Protein AF-A0A7Y9KG46-F1 (afdb_monomer_lite)

Structure (mmCIF, N/CA/C/O backbone):
data_AF-A0A7Y9KG46-F1
#
_entry.id   AF-A0A7Y9KG46-F1
#
loop_
_atom_site.group_PDB
_atom_site.id
_atom_site.type_symbol
_atom_site.label_atom_id
_atom_site.label_alt_id
_atom_site.label_comp_id
_atom_site.label_asym_id
_atom_site.label_entity_id
_atom_site.label_seq_id
_atom_site.pdbx_PDB_ins_code
_atom_site.Cartn_x
_atom_site.Cartn_y
_atom_site.Cartn_z
_atom_site.occupancy
_atom_site.B_iso_or_equiv
_atom_site.auth_seq_id
_atom_site.auth_comp_id
_atom_site.auth_asym_id
_atom_site.auth_atom_id
_atom_site.pdbx_PDB_model_num
ATOM 1 N N . MET A 1 1 ? 2.359 -32.026 6.262 1.00 53.16 1 MET A N 1
ATOM 2 C CA . MET A 1 1 ? 1.454 -30.987 6.787 1.00 53.16 1 MET A CA 1
ATOM 3 C C . MET A 1 1 ? 2.015 -29.662 6.320 1.00 53.16 1 MET A C 1
ATOM 5 O O . MET A 1 1 ? 3.169 -29.390 6.620 1.00 53.16 1 MET A O 1
ATOM 9 N N . ASN A 1 2 ? 1.270 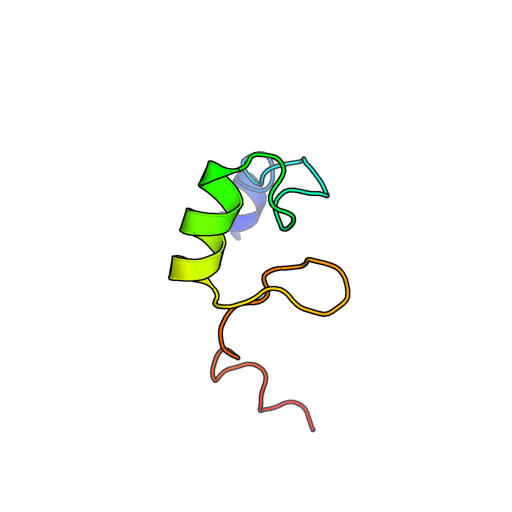-28.931 5.489 1.00 58.78 2 ASN A N 1
ATOM 10 C CA . ASN A 1 2 ? 1.673 -27.597 5.049 1.00 58.78 2 ASN A CA 1
ATOM 11 C C . ASN A 1 2 ? 1.358 -26.640 6.197 1.00 58.78 2 ASN A C 1
ATOM 13 O O . ASN A 1 2 ? 0.209 -26.238 6.348 1.00 58.78 2 ASN A O 1
ATOM 17 N N . GLN A 1 3 ? 2.374 -26.339 7.010 1.00 69.62 3 GLN A N 1
ATOM 18 C CA . GLN A 1 3 ? 2.284 -25.433 8.165 1.00 69.62 3 GLN A CA 1
ATOM 19 C C . GLN A 1 3 ? 1.766 -24.039 7.778 1.00 69.62 3 GLN A C 1
ATOM 21 O O . GLN A 1 3 ? 1.295 -23.296 8.622 1.00 69.62 3 GLN A O 1
ATOM 26 N N . GLU A 1 4 ? 1.805 -23.692 6.492 1.00 59.47 4 GLU A N 1
ATOM 27 C CA . GLU A 1 4 ? 1.261 -22.450 5.941 1.00 59.47 4 GLU A CA 1
ATOM 28 C C . GLU A 1 4 ? -0.262 -22.311 6.137 1.00 59.47 4 GLU A C 1
ATOM 30 O O . GLU A 1 4 ? -0.744 -21.213 6.380 1.00 59.47 4 GLU A O 1
ATOM 35 N N . ILE A 1 5 ? -1.024 -23.417 6.116 1.00 66.56 5 ILE A N 1
ATOM 36 C CA . ILE A 1 5 ? -2.489 -23.382 6.312 1.00 66.56 5 ILE A CA 1
ATOM 37 C C . ILE A 1 5 ? -2.866 -22.994 7.748 1.00 66.56 5 ILE A C 1
ATOM 39 O O . ILE A 1 5 ? -3.901 -22.371 7.963 1.00 66.56 5 ILE A O 1
ATOM 43 N N . GLU A 1 6 ? -2.033 -23.360 8.723 1.00 73.31 6 GLU A N 1
ATOM 44 C CA . GLU A 1 6 ? -2.285 -23.128 10.152 1.00 73.31 6 GLU A CA 1
ATOM 45 C C . GLU A 1 6 ? -2.090 -21.670 10.576 1.00 73.31 6 GLU A C 1
ATOM 47 O O . GLU A 1 6 ? -2.437 -21.348 11.701 1.00 73.31 6 GLU A O 1
ATOM 52 N N . HIS A 1 7 ? -1.546 -20.829 9.691 1.00 67.56 7 HIS A N 1
ATOM 53 C CA . HIS A 1 7 ? -1.343 -19.397 9.920 1.00 67.56 7 HIS A CA 1
ATOM 54 C C . HIS A 1 7 ? -2.226 -18.542 8.993 1.00 67.56 7 HIS A C 1
ATOM 56 O O . HIS A 1 7 ? -2.039 -17.332 8.897 1.00 67.56 7 HIS A O 1
ATOM 62 N N . MET A 1 8 ? -3.169 -19.144 8.249 1.00 68.62 8 MET A N 1
ATOM 63 C CA . MET A 1 8 ? -4.056 -18.377 7.359 1.00 68.62 8 MET A CA 1
ATOM 64 C C . MET A 1 8 ? -5.087 -17.527 8.113 1.00 68.62 8 MET A C 1
ATOM 66 O O . MET A 1 8 ? -5.687 -16.633 7.529 1.00 68.62 8 MET A O 1
ATOM 70 N N . ASP A 1 9 ? -5.283 -17.791 9.400 1.00 66.31 9 ASP A N 1
ATOM 71 C CA . ASP A 1 9 ? -6.010 -16.956 10.356 1.00 66.31 9 ASP A CA 1
ATOM 72 C C . ASP A 1 9 ? -5.207 -15.729 10.825 1.00 66.31 9 ASP A C 1
ATOM 74 O O . ASP A 1 9 ? -5.795 -14.781 11.341 1.00 66.31 9 ASP A O 1
ATOM 78 N N . GLU A 1 10 ? -3.890 -15.715 10.598 1.00 62.69 10 GLU A N 1
ATOM 79 C CA . GLU A 1 10 ? -3.013 -14.548 10.778 1.00 62.69 10 GLU A CA 1
ATOM 80 C C . GLU A 1 10 ? -2.901 -13.696 9.501 1.00 62.69 10 GLU A C 1
ATOM 82 O O . GLU A 1 10 ? -2.228 -12.663 9.488 1.00 62.69 10 GLU A O 1
ATOM 87 N N . VAL A 1 11 ? -3.556 -14.113 8.413 1.00 66.44 11 VAL A N 1
ATOM 88 C CA . VAL A 1 11 ? -3.669 -13.311 7.194 1.00 66.44 11 VAL A CA 1
ATOM 89 C C . VAL A 1 11 ? -4.744 -12.267 7.442 1.00 66.44 11 VAL A C 1
ATOM 91 O O . VAL A 1 11 ? -5.870 -12.601 7.813 1.00 66.44 11 VAL A O 1
ATOM 94 N N . ASP A 1 12 ? -4.376 -11.000 7.266 1.00 66.12 12 ASP A N 1
ATOM 95 C CA . ASP A 1 12 ? -5.266 -9.876 7.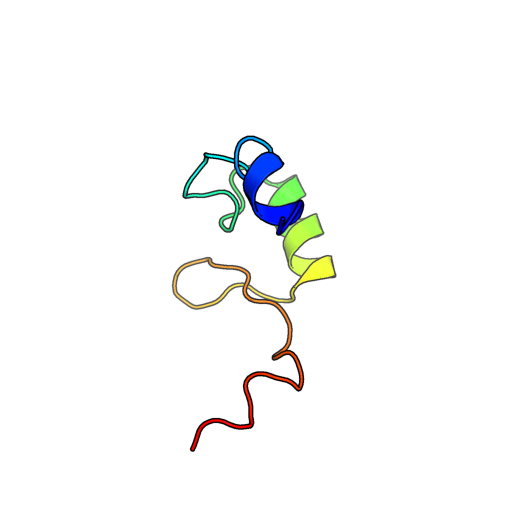523 1.00 66.12 12 ASP A CA 1
ATOM 96 C C . ASP A 1 12 ? -6.608 -10.069 6.793 1.00 66.12 12 ASP A C 1
ATOM 98 O O . ASP A 1 12 ? -6.673 -10.237 5.573 1.00 66.12 12 ASP A O 1
ATOM 102 N N . VAL A 1 13 ? -7.684 -10.118 7.581 1.00 64.06 13 V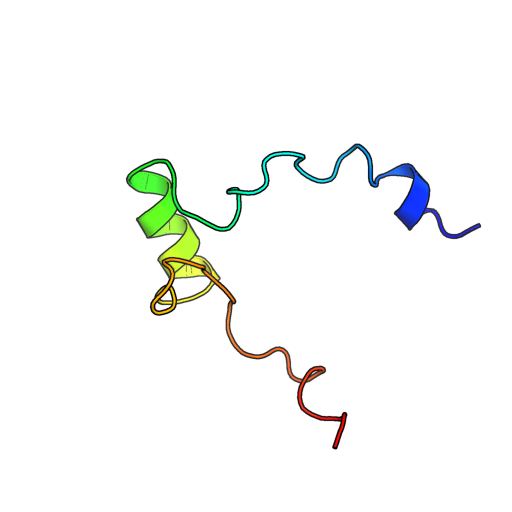AL A N 1
ATOM 103 C CA . VAL A 1 13 ? -9.049 -10.396 7.120 1.00 64.06 13 VAL A CA 1
ATOM 104 C C . VAL A 1 13 ? -9.690 -9.192 6.440 1.00 64.06 13 VAL A C 1
ATOM 106 O O . VAL A 1 13 ? -10.781 -9.320 5.878 1.00 64.06 13 VAL A O 1
ATOM 109 N N . HIS A 1 14 ? -9.060 -8.017 6.506 1.00 62.84 14 HIS A N 1
ATOM 110 C CA . HIS A 1 14 ? -9.575 -6.826 5.860 1.00 62.84 14 HIS A CA 1
ATOM 111 C C . HIS A 1 14 ? -9.385 -6.932 4.336 1.00 62.84 14 HIS A C 1
ATOM 113 O O . HIS A 1 14 ? -8.260 -6.914 3.843 1.00 62.84 14 HIS A O 1
ATOM 119 N N . PRO A 1 15 ? -10.476 -7.009 3.546 1.00 65.25 15 PRO A N 1
ATOM 120 C CA . PRO A 1 15 ? -10.380 -7.167 2.092 1.00 65.25 15 PRO A CA 1
ATOM 121 C C . PRO A 1 15 ? -9.711 -5.967 1.403 1.00 65.25 15 PRO A C 1
ATOM 123 O O . PRO A 1 15 ? -9.270 -6.079 0.261 1.00 65.25 15 PRO A O 1
ATOM 126 N N . ASP A 1 16 ? -9.613 -4.840 2.111 1.00 59.62 16 ASP A N 1
ATOM 127 C CA . ASP A 1 16 ? -9.091 -3.573 1.615 1.00 59.62 16 ASP A CA 1
ATOM 128 C C . ASP A 1 16 ? -7.643 -3.300 2.054 1.00 59.62 16 ASP A C 1
ATOM 130 O O . ASP A 1 16 ? -7.155 -2.200 1.840 1.00 59.62 16 ASP A O 1
ATOM 134 N N . VAL A 1 17 ? -6.910 -4.275 2.610 1.00 65.38 17 VAL A N 1
ATOM 135 C CA . VAL A 1 17 ? -5.494 -4.098 3.035 1.00 65.38 17 VAL A CA 1
ATOM 136 C C . VAL A 1 17 ? -4.552 -3.709 1.894 1.00 65.38 17 VAL A C 1
ATOM 138 O O . VAL A 1 17 ? -3.442 -3.228 2.112 1.00 65.38 17 VAL A O 1
ATOM 141 N N . HIS A 1 18 ? -4.987 -3.931 0.653 1.00 63.97 18 HIS A N 1
ATOM 142 C CA . HIS A 1 18 ? -4.269 -3.537 -0.559 1.00 63.97 18 HIS A CA 1
ATOM 143 C C . HIS A 1 18 ? -4.606 -2.118 -1.035 1.00 63.97 18 HIS A C 1
ATOM 145 O O . HIS A 1 18 ? -4.064 -1.665 -2.049 1.00 63.97 18 HIS A O 1
ATOM 151 N N . VAL A 1 19 ? -5.501 -1.433 -0.326 1.00 67.75 19 VAL A N 1
ATOM 152 C CA . VAL A 1 19 ? -5.901 -0.049 -0.543 1.00 67.75 19 VAL A CA 1
ATOM 153 C C . VAL A 1 19 ? -5.392 0.750 0.648 1.00 67.75 19 VAL A C 1
ATOM 155 O O . VAL A 1 19 ? -5.603 0.375 1.793 1.00 67.75 19 VAL A O 1
ATOM 158 N N . ALA A 1 20 ? -4.724 1.871 0.391 1.00 68.12 20 ALA A N 1
ATOM 159 C CA . ALA A 1 20 ? -4.353 2.763 1.479 1.00 68.12 20 ALA A CA 1
ATOM 160 C C . ALA A 1 20 ? -5.620 3.354 2.111 1.00 68.12 20 ALA A C 1
ATOM 162 O O . ALA A 1 20 ? -6.368 4.085 1.453 1.00 68.12 20 ALA A O 1
ATOM 163 N N . THR A 1 21 ? -5.849 3.036 3.376 1.00 69.75 21 THR A N 1
ATOM 164 C CA . THR A 1 21 ? -6.976 3.535 4.165 1.00 69.75 21 THR A CA 1
ATOM 165 C C . THR A 1 21 ? -6.595 4.780 4.964 1.00 69.75 21 THR A C 1
ATOM 167 O O . THR A 1 21 ? -7.446 5.642 5.196 1.00 69.75 21 THR A O 1
ATOM 170 N N . GLU A 1 22 ? -5.305 4.940 5.276 1.00 74.19 22 GLU A N 1
ATOM 171 C CA . GLU A 1 22 ? -4.735 6.114 5.938 1.00 74.19 22 GLU A CA 1
ATOM 172 C C . GLU A 1 22 ? -3.720 6.874 5.044 1.00 74.19 22 GLU A C 1
ATOM 174 O O . GLU A 1 22 ? -3.156 6.320 4.092 1.00 74.19 22 GLU A O 1
ATOM 179 N N . PRO A 1 23 ? -3.485 8.184 5.276 1.00 74.50 23 PRO A N 1
ATOM 180 C CA . PRO A 1 23 ? -2.597 8.987 4.427 1.00 74.50 23 PRO A CA 1
ATOM 181 C C . PRO A 1 23 ? -1.130 8.539 4.448 1.00 74.50 23 PRO A C 1
ATOM 183 O O . PRO A 1 23 ? -0.432 8.665 3.443 1.00 74.50 23 PRO A O 1
ATOM 186 N N . ASP A 1 24 ? -0.650 8.044 5.585 1.00 78.44 24 ASP A N 1
ATOM 187 C CA . ASP A 1 24 ? 0.705 7.520 5.755 1.00 78.44 24 ASP A CA 1
ATOM 188 C C . ASP A 1 24 ? 0.881 6.153 5.083 1.00 78.44 24 ASP A C 1
ATOM 190 O O . ASP A 1 24 ? 1.950 5.868 4.535 1.00 78.44 24 ASP A O 1
ATOM 194 N N . GLU A 1 25 ? -0.186 5.358 4.993 1.00 80.56 25 GLU A N 1
ATOM 195 C CA . GLU A 1 25 ? -0.185 4.103 4.241 1.00 80.56 25 GLU A CA 1
ATOM 196 C C . GLU A 1 25 ? 0.063 4.330 2.747 1.00 80.56 25 GLU A C 1
ATOM 198 O O . GLU A 1 25 ? 0.809 3.566 2.143 1.00 80.56 25 GLU A O 1
ATOM 203 N N . GLN A 1 26 ? -0.458 5.406 2.139 1.00 80.88 26 GLN A N 1
ATOM 204 C CA . GLN A 1 26 ? -0.146 5.717 0.732 1.00 80.88 26 GLN A CA 1
ATOM 205 C C . GLN A 1 26 ? 1.351 5.944 0.508 1.00 80.88 26 GLN A C 1
ATOM 207 O O . GLN A 1 26 ? 1.902 5.512 -0.508 1.00 80.88 26 GLN A O 1
ATOM 212 N N . GLU A 1 27 ? 2.017 6.621 1.446 1.00 85.19 27 GLU A N 1
ATOM 213 C CA . GLU A 1 27 ? 3.455 6.863 1.366 1.00 85.19 27 GLU A CA 1
ATOM 214 C C . GLU A 1 27 ? 4.240 5.552 1.506 1.00 85.19 27 GLU A C 1
ATOM 216 O O . GLU A 1 27 ? 5.170 5.296 0.735 1.00 85.19 27 GLU A O 1
ATOM 221 N N . ILE A 1 28 ? 3.863 4.708 2.467 1.00 83.81 28 ILE A N 1
ATOM 222 C CA . ILE A 1 28 ? 4.532 3.431 2.731 1.00 83.81 28 ILE A CA 1
ATOM 223 C C . ILE A 1 28 ? 4.295 2.443 1.582 1.00 83.81 28 ILE A C 1
ATOM 225 O O . ILE A 1 28 ? 5.257 1.915 1.021 1.00 83.81 28 ILE A O 1
ATOM 229 N N . LEU A 1 29 ? 3.042 2.234 1.174 1.00 83.38 29 LEU A N 1
ATOM 230 C CA . LEU A 1 29 ? 2.673 1.331 0.083 1.00 83.38 29 LEU A CA 1
ATOM 231 C C . LEU A 1 29 ? 3.268 1.797 -1.249 1.00 83.38 29 LEU A C 1
ATOM 233 O O . LEU A 1 29 ? 3.805 0.980 -1.997 1.00 83.38 29 LEU A O 1
ATOM 237 N N . GLY A 1 30 ? 3.295 3.109 -1.503 1.00 84.50 30 GLY A N 1
ATOM 238 C CA . GLY A 1 30 ? 3.975 3.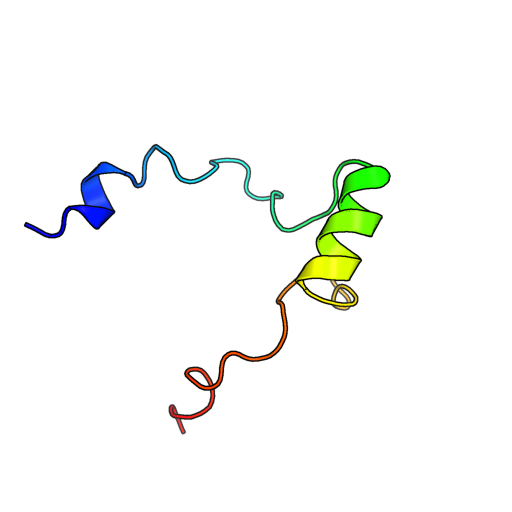690 -2.658 1.00 84.50 30 GLY A CA 1
ATOM 239 C C . GLY A 1 30 ? 5.481 3.407 -2.687 1.00 84.50 30 GLY A C 1
ATOM 240 O O . GLY A 1 30 ? 6.037 3.126 -3.750 1.00 84.50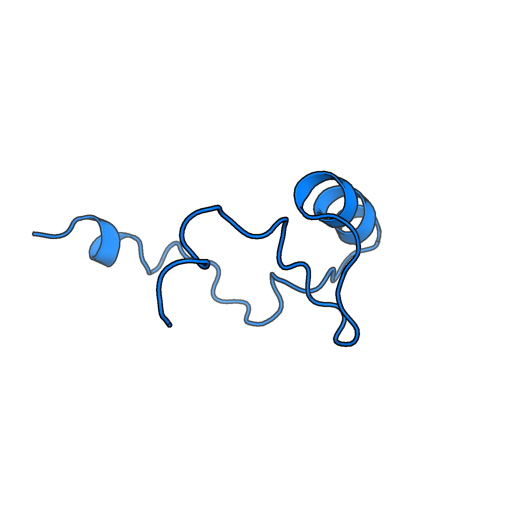 30 GLY A O 1
ATOM 241 N N . ARG A 1 31 ? 6.154 3.434 -1.527 1.00 83.31 31 ARG A N 1
ATOM 242 C CA . ARG A 1 31 ? 7.586 3.096 -1.411 1.00 83.31 31 ARG A CA 1
ATOM 243 C C . ARG A 1 31 ? 7.863 1.608 -1.612 1.00 83.31 31 ARG A C 1
ATOM 245 O O . ARG A 1 31 ? 8.897 1.272 -2.183 1.00 83.31 31 ARG A O 1
ATOM 252 N N . LEU A 1 32 ? 6.977 0.736 -1.134 1.00 83.12 32 LEU A N 1
ATOM 253 C CA . LEU A 1 32 ? 7.162 -0.717 -1.180 1.00 83.12 32 LEU A CA 1
ATOM 254 C C . LEU A 1 32 ? 6.773 -1.322 -2.534 1.00 83.12 32 LEU A C 1
ATOM 256 O O . LEU A 1 32 ? 7.480 -2.186 -3.051 1.00 83.12 32 LEU A O 1
ATOM 260 N N . TYR A 1 33 ? 5.667 -0.856 -3.112 1.00 83.25 33 TYR A N 1
ATOM 261 C CA . TYR A 1 33 ? 5.012 -1.494 -4.254 1.00 83.25 33 TYR A CA 1
ATOM 262 C C . TYR A 1 33 ? 4.952 -0.614 -5.509 1.00 83.25 33 TYR A C 1
ATOM 264 O O . TYR A 1 33 ? 4.582 -1.101 -6.578 1.00 83.25 33 TYR A O 1
ATOM 272 N N . GLY A 1 34 ? 5.350 0.657 -5.414 1.00 84.88 34 GLY A N 1
ATOM 273 C CA . GLY A 1 34 ? 5.208 1.629 -6.496 1.00 84.88 34 GLY A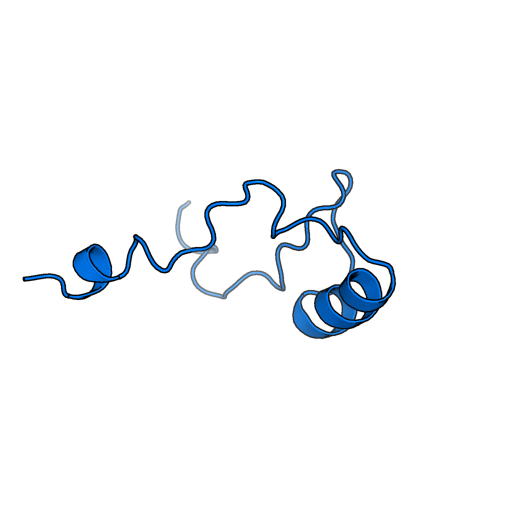 CA 1
ATOM 274 C C . GLY A 1 34 ? 3.812 2.263 -6.539 1.00 84.88 34 GLY A C 1
ATOM 275 O O . GLY A 1 34 ? 3.036 2.118 -5.599 1.00 84.88 34 GLY A O 1
ATOM 276 N N . PRO A 1 35 ? 3.482 3.020 -7.598 1.00 85.12 35 PRO A N 1
ATOM 277 C CA . PRO A 1 35 ? 2.179 3.670 -7.700 1.00 85.12 35 PRO A CA 1
ATOM 278 C C . PRO A 1 35 ? 1.041 2.634 -7.783 1.00 85.12 35 PRO A C 1
ATOM 280 O O . PRO A 1 35 ? 1.227 1.586 -8.410 1.00 85.12 35 PRO A O 1
ATOM 283 N N . PRO A 1 36 ? -0.138 2.931 -7.208 1.00 86.56 36 PRO A N 1
ATOM 284 C CA . PRO A 1 36 ? -1.295 2.056 -7.328 1.00 86.56 36 PRO A CA 1
ATOM 285 C C . PRO A 1 36 ? -1.818 2.029 -8.770 1.00 86.56 36 PRO A C 1
ATOM 287 O O . PRO A 1 36 ? -1.550 2.929 -9.575 1.00 86.56 36 PRO A O 1
ATOM 290 N N . ASP A 1 37 ? -2.586 0.995 -9.102 1.00 84.75 37 ASP A N 1
ATOM 291 C CA . ASP A 1 37 ? -3.269 0.901 -10.389 1.00 84.75 37 ASP A CA 1
ATOM 292 C C . ASP A 1 37 ? -4.506 1.825 -10.473 1.00 84.75 37 ASP A C 1
ATOM 294 O O . ASP A 1 37 ? -4.779 2.650 -9.600 1.00 84.75 37 ASP A O 1
ATOM 298 N N . ARG A 1 38 ? -5.274 1.705 -11.565 1.00 85.38 38 ARG A N 1
ATOM 299 C CA . ARG A 1 38 ? -6.483 2.520 -11.793 1.00 85.38 38 ARG A CA 1
ATOM 300 C C . ARG A 1 38 ? -7.596 2.268 -10.772 1.00 85.38 38 ARG A C 1
ATOM 302 O O . ARG A 1 38 ? -8.527 3.065 -10.713 1.00 85.38 38 ARG A O 1
ATOM 309 N N . GLU A 1 39 ? -7.512 1.176 -10.026 1.00 83.44 39 GLU A N 1
ATOM 310 C CA . GLU A 1 39 ? -8.467 0.774 -8.996 1.00 83.44 39 GLU A CA 1
ATOM 311 C C . GLU A 1 39 ? -7.976 1.173 -7.594 1.00 83.44 39 GLU A C 1
ATOM 313 O O . GLU A 1 39 ? -8.691 0.968 -6.619 1.00 83.44 39 GLU A O 1
ATOM 318 N N . GLY A 1 40 ? -6.791 1.789 -7.483 1.00 81.31 40 GLY A N 1
ATOM 319 C CA . GLY A 1 40 ? -6.193 2.175 -6.204 1.00 81.31 40 GLY A CA 1
ATOM 320 C C . GLY A 1 40 ? -5.430 1.042 -5.515 1.00 81.31 40 GLY A C 1
ATOM 321 O O . GLY A 1 40 ? -5.062 1.190 -4.352 1.00 81.31 40 GLY A O 1
ATOM 322 N N . ILE A 1 41 ? -5.177 -0.067 -6.218 1.00 84.06 41 ILE A N 1
ATOM 323 C CA . ILE A 1 41 ? -4.563 -1.272 -5.655 1.00 84.06 41 ILE A CA 1
ATOM 324 C C . ILE A 1 41 ? -3.050 -1.246 -5.881 1.00 84.06 41 ILE A C 1
ATOM 326 O O . ILE A 1 41 ? -2.568 -1.076 -7.006 1.00 84.06 41 ILE A O 1
ATOM 330 N N . PHE A 1 42 ? -2.288 -1.473 -4.814 1.00 83.94 42 PHE A N 1
ATOM 331 C CA . PHE A 1 42 ? -0.832 -1.598 -4.860 1.00 83.94 42 PHE A CA 1
ATOM 332 C C . PHE A 1 42 ? -0.426 -3.050 -5.149 1.00 83.94 42 PHE A C 1
ATOM 334 O O . PHE A 1 42 ? -0.507 -3.909 -4.276 1.00 83.94 42 PHE A O 1
ATOM 341 N N . ARG A 1 43 ? 0.005 -3.344 -6.385 1.00 80.69 43 ARG A N 1
ATOM 342 C CA . ARG A 1 43 ? 0.326 -4.723 -6.825 1.00 80.69 43 ARG A CA 1
ATOM 343 C C . ARG A 1 43 ? 1.810 -5.096 -6.768 1.00 80.69 43 ARG A C 1
ATOM 345 O O . ARG A 1 43 ? 2.143 -6.268 -6.897 1.00 80.69 43 ARG A O 1
ATOM 352 N N . GLY A 1 44 ? 2.697 -4.126 -6.563 1.00 73.31 44 GLY A N 1
ATOM 353 C CA . GLY A 1 44 ? 4.140 -4.358 -6.585 1.00 73.31 44 GLY A CA 1
ATOM 354 C C . GLY A 1 44 ? 4.715 -4.510 -7.995 1.00 73.31 44 GLY A C 1
ATOM 355 O O . GLY A 1 44 ? 3.976 -4.599 -8.980 1.00 73.31 44 GLY A O 1
ATOM 356 N N . PRO A 1 45 ? 6.052 -4.520 -8.128 1.00 69.38 45 PRO A N 1
ATOM 357 C CA . PRO A 1 45 ? 6.687 -4.887 -9.384 1.00 69.38 45 PRO A CA 1
ATOM 358 C C . PRO A 1 45 ? 6.314 -6.335 -9.741 1.00 69.38 45 PRO A C 1
ATOM 360 O O . PRO A 1 45 ? 6.208 -7.163 -8.834 1.00 69.38 45 PRO A O 1
ATOM 363 N N . PRO A 1 46 ? 6.158 -6.669 -11.038 1.00 62.12 46 PRO A N 1
ATOM 364 C CA . PRO A 1 46 ? 5.879 -8.038 -11.448 1.00 62.12 46 PRO A CA 1
ATOM 365 C C . PRO A 1 46 ? 6.978 -8.939 -10.890 1.00 62.12 46 PRO A C 1
ATOM 367 O O . PRO A 1 46 ? 8.158 -8.781 -11.230 1.00 62.12 46 PRO A O 1
ATOM 370 N N . THR A 1 47 ? 6.612 -9.862 -10.001 1.00 60.25 47 THR A N 1
ATOM 371 C CA . THR A 1 47 ? 7.550 -10.887 -9.566 1.00 60.25 47 THR A CA 1
ATOM 372 C C . THR A 1 47 ? 7.913 -11.693 -10.808 1.00 60.25 47 THR A C 1
ATOM 374 O O . THR A 1 47 ? 7.088 -11.957 -11.687 1.00 60.25 47 THR A O 1
ATOM 377 N N . ARG A 1 48 ? 9.189 -12.056 -10.939 1.00 55.78 48 ARG A N 1
ATOM 378 C CA . ARG A 1 48 ? 9.706 -12.768 -12.119 1.00 55.78 48 ARG A CA 1
ATOM 379 C C . ARG A 1 48 ? 9.020 -14.130 -12.350 1.00 55.78 48 ARG A C 1
ATOM 381 O O . ARG A 1 48 ? 9.274 -14.761 -13.368 1.00 55.78 48 ARG A O 1
ATOM 388 N N . GLU A 1 49 ? 8.162 -14.560 -11.427 1.00 56.06 49 GLU A N 1
ATOM 389 C CA . GLU A 1 49 ? 7.439 -15.831 -11.413 1.00 56.06 49 GLU A CA 1
ATOM 390 C C . GLU A 1 49 ? 6.046 -15.762 -12.073 1.00 56.06 49 GLU A C 1
ATOM 392 O O . GLU A 1 49 ? 5.498 -16.802 -12.429 1.00 56.06 49 GLU A O 1
ATOM 397 N N . GLU A 1 50 ? 5.492 -14.574 -12.348 1.00 51.88 50 GLU A N 1
ATOM 398 C CA . GLU A 1 50 ? 4.191 -14.440 -13.042 1.00 51.88 50 GLU A CA 1
ATOM 399 C C . GLU A 1 50 ? 4.308 -14.350 -14.579 1.00 51.88 50 GLU A C 1
ATOM 401 O O . GLU A 1 50 ? 3.311 -14.223 -15.292 1.00 51.88 50 GLU A O 1
ATOM 406 N N . GLY A 1 51 ? 5.530 -14.443 -15.116 1.00 46.78 51 GLY A N 1
ATOM 407 C CA . GLY A 1 51 ? 5.813 -14.384 -16.555 1.00 46.78 51 GLY A CA 1
ATOM 408 C C . GLY A 1 51 ? 5.751 -15.723 -17.301 1.00 46.78 51 GLY A C 1
ATOM 409 O O . GLY A 1 51 ? 5.800 -15.718 -18.530 1.00 46.78 51 GLY A O 1
ATOM 410 N N . GLU A 1 52 ? 5.630 -16.858 -16.604 1.00 47.91 52 GLU A N 1
ATOM 411 C CA . GLU A 1 52 ? 5.739 -18.202 -17.198 1.00 47.91 52 GLU A CA 1
ATOM 412 C C . GLU A 1 52 ? 4.436 -19.010 -17.074 1.00 47.91 52 GLU A C 1
ATOM 414 O O . GLU A 1 52 ? 4.408 -20.146 -16.612 1.00 47.91 52 GLU A O 1
ATOM 419 N N . LYS A 1 53 ? 3.317 -18.413 -17.494 1.00 46.16 53 LYS A N 1
ATOM 420 C CA . LYS A 1 53 ? 2.113 -19.160 -17.897 1.00 46.16 53 LYS A CA 1
ATOM 421 C C . LYS A 1 53 ? 1.515 -18.562 -19.165 1.00 46.16 53 LYS A C 1
ATOM 423 O O . LYS A 1 53 ? 0.463 -17.923 -19.126 1.00 46.16 53 LYS A O 1
ATOM 428 N N . ARG A 1 54 ? 2.193 -18.760 -20.293 1.00 44.53 54 ARG A N 1
ATOM 429 C CA . ARG A 1 54 ? 1.587 -18.689 -21.627 1.00 44.53 54 ARG A CA 1
ATOM 430 C C . ARG A 1 54 ? 2.107 -19.814 -22.497 1.00 44.53 54 ARG A C 1
ATOM 432 O O . ARG A 1 54 ? 3.332 -20.044 -22.458 1.00 44.53 54 ARG A O 1
#

Secondary structure (DSSP, 8-state):
--TTGGGTTSS---TTTTS--SHHHHHHHHHHH-S--TTS----SPPTTTT---

Radius of gyration: 14.23 Å; chains: 1; bounding box: 20×40×32 Å

Foldseek 3Di:
DPCVVVCVVVVDPPPCPQADPDPVSCVVLCVAQNAADPVRGRDRDPDPVVPPDD

pLDDT: mean 70.27, std 11.96, range [44.53, 86.56]

Sequence (54 aa):
MNQEIEHMDEVDVHPDVHVATEPDEQEILGRLYGPPDREGIFRGPPTREEGEKR

Organism: NCBI:txid46158